Protein AF-A0A936N2N2-F1 (afdb_monomer_lite)

Foldseek 3Di:
DDDDDDDDDDPDDDDDPDDPVVVVVVVVLVVLLAADADPDQAAAEAQDPVCLVVCLVVLSVVLSVVCVVCVVPPVSSNVSSNNNSSSVPYYYDPPPDDD

Structure (mmCIF, N/CA/C/O backbone):
data_AF-A0A936N2N2-F1
#
_entry.id   AF-A0A936N2N2-F1
#
loop_
_atom_site.group_PDB
_atom_site.id
_atom_site.type_symbol
_atom_site.label_atom_id
_atom_site.label_alt_id
_atom_site.label_comp_id
_atom_site.label_asym_id
_atom_site.label_entity_id
_atom_site.label_seq_id
_atom_site.pdbx_PDB_ins_code
_atom_site.Cartn_x
_atom_site.Cartn_y
_atom_site.Cartn_z
_atom_site.occupancy
_atom_site.B_iso_or_equiv
_atom_site.auth_seq_id
_atom_site.auth_comp_id
_atom_site.auth_asym_id
_atom_site.auth_atom_id
_atom_site.pdbx_PDB_model_num
ATOM 1 N N . MET A 1 1 ? 35.231 64.728 -40.282 1.00 50.25 1 MET A N 1
ATOM 2 C CA . MET A 1 1 ? 33.875 64.257 -39.920 1.00 50.25 1 MET A CA 1
ATOM 3 C C . MET A 1 1 ? 33.633 62.917 -40.607 1.00 50.25 1 MET A C 1
ATOM 5 O O . MET A 1 1 ? 33.448 62.899 -41.817 1.00 50.25 1 MET A O 1
ATOM 9 N N . LYS A 1 2 ? 33.736 61.792 -39.890 1.00 46.88 2 LYS A N 1
ATOM 10 C CA . LYS A 1 2 ? 33.457 60.452 -40.438 1.00 46.88 2 LYS A CA 1
ATOM 11 C C . LYS A 1 2 ? 32.409 59.770 -39.563 1.00 46.88 2 LYS A C 1
ATOM 13 O O . LYS A 1 2 ? 32.463 59.867 -38.343 1.00 46.88 2 LYS A O 1
ATOM 18 N N . LYS A 1 3 ? 31.411 59.211 -40.245 1.00 56.25 3 LYS A N 1
ATOM 19 C CA . LYS A 1 3 ? 30.122 58.765 -39.719 1.00 56.25 3 LYS A CA 1
ATOM 20 C C . LYS A 1 3 ? 30.275 57.488 -38.893 1.00 56.25 3 LYS A C 1
ATOM 22 O O . LYS A 1 3 ? 31.058 56.608 -39.232 1.00 56.25 3 LYS A O 1
ATOM 27 N N . ILE A 1 4 ? 29.497 57.446 -37.821 1.00 61.16 4 ILE A N 1
ATOM 28 C CA . ILE A 1 4 ? 29.341 56.356 -36.863 1.00 61.16 4 ILE A CA 1
ATOM 29 C C . ILE A 1 4 ? 28.583 55.212 -37.549 1.00 61.16 4 ILE A C 1
ATOM 31 O O . ILE A 1 4 ? 27.570 55.466 -38.200 1.00 61.16 4 ILE A O 1
ATOM 35 N N . LEU A 1 5 ? 29.037 53.969 -37.383 1.00 57.31 5 LEU A N 1
ATOM 36 C CA . LEU A 1 5 ? 28.239 52.779 -37.684 1.00 57.31 5 LEU A CA 1
ATOM 37 C C . LEU A 1 5 ? 28.252 51.884 -36.439 1.00 57.31 5 LEU A C 1
ATOM 39 O O . LEU A 1 5 ? 29.257 51.253 -36.123 1.00 57.31 5 LEU A O 1
ATOM 43 N N . PHE A 1 6 ? 27.149 51.907 -35.692 1.00 57.81 6 PHE A N 1
ATOM 44 C CA . PHE A 1 6 ? 26.912 51.035 -34.544 1.00 57.81 6 PHE A CA 1
ATOM 45 C C . PHE A 1 6 ? 26.742 49.587 -35.030 1.00 57.81 6 PHE A C 1
ATOM 47 O O . PHE A 1 6 ? 25.885 49.354 -35.887 1.00 57.81 6 PHE A O 1
ATOM 54 N N . PRO A 1 7 ? 27.498 48.603 -34.512 1.00 57.31 7 PRO A N 1
ATOM 55 C CA . PRO A 1 7 ? 27.202 47.210 -34.791 1.00 57.31 7 PRO A CA 1
ATOM 56 C C . PRO A 1 7 ? 25.919 46.815 -34.055 1.00 57.31 7 PRO A C 1
ATOM 58 O O . PRO A 1 7 ? 25.748 47.063 -32.861 1.00 57.31 7 PRO A O 1
ATOM 61 N N . ALA A 1 8 ? 25.005 46.235 -34.827 1.00 55.09 8 ALA A N 1
ATOM 62 C CA . ALA A 1 8 ? 23.699 45.775 -34.408 1.00 55.09 8 ALA A CA 1
ATOM 63 C C . ALA A 1 8 ? 23.803 44.780 -33.244 1.00 55.09 8 ALA A C 1
ATOM 65 O O . ALA A 1 8 ? 24.435 43.728 -33.337 1.00 55.09 8 ALA A O 1
ATOM 66 N N . LEU A 1 9 ? 23.137 45.141 -32.152 1.00 54.41 9 LEU A N 1
ATOM 67 C CA . LEU A 1 9 ? 22.887 44.310 -30.989 1.00 54.41 9 LEU A CA 1
ATOM 68 C C . LEU A 1 9 ? 21.911 43.190 -31.391 1.00 54.41 9 LEU A C 1
ATOM 70 O O . LEU A 1 9 ? 20.700 43.392 -31.438 1.00 54.41 9 LEU A O 1
ATOM 74 N N . LEU A 1 10 ? 22.447 42.019 -31.728 1.00 56.75 10 LEU A N 1
ATOM 75 C CA . LEU A 1 10 ? 21.673 40.844 -32.121 1.00 56.75 10 LEU A CA 1
ATOM 76 C C . LEU A 1 10 ? 21.473 39.944 -30.891 1.00 56.75 10 LEU A C 1
ATOM 78 O O . LEU A 1 10 ? 22.195 38.974 -30.680 1.00 56.75 10 LEU A O 1
ATOM 82 N N . VAL A 1 11 ? 20.510 40.308 -30.038 1.00 62.00 11 VAL A N 1
ATOM 83 C CA . VAL A 1 11 ? 20.041 39.455 -28.933 1.00 62.00 11 VAL A CA 1
ATOM 84 C C . VAL A 1 11 ? 18.998 38.500 -29.507 1.00 62.00 11 VAL A C 1
ATOM 86 O O . VAL A 1 11 ? 17.807 38.800 -29.538 1.00 62.00 11 VAL A O 1
ATOM 89 N N . LEU A 1 12 ? 19.456 37.356 -30.015 1.00 57.81 12 LEU A N 1
ATOM 90 C CA . LEU A 1 12 ? 18.579 36.234 -30.344 1.00 57.81 12 LEU A CA 1
ATOM 91 C C . LEU A 1 12 ? 18.151 35.556 -29.039 1.00 57.81 12 LEU A C 1
ATOM 93 O O . LEU A 1 12 ? 18.916 34.851 -28.384 1.00 57.81 12 LEU A O 1
ATOM 97 N N . SER A 1 13 ? 16.905 35.810 -28.665 1.00 58.34 13 SER A N 1
ATOM 98 C CA . SER A 1 13 ? 16.163 35.151 -27.600 1.00 58.34 13 SER A CA 1
ATOM 99 C C . SER A 1 13 ? 15.947 33.665 -27.918 1.00 58.34 13 SER A C 1
ATOM 101 O O . SER A 1 13 ? 14.969 33.277 -28.551 1.00 58.34 13 SER A O 1
ATOM 103 N N . MET A 1 14 ? 16.846 32.804 -27.440 1.00 62.47 14 MET A N 1
ATOM 104 C CA . MET A 1 14 ? 16.624 31.356 -27.361 1.00 62.47 14 MET A CA 1
ATOM 105 C C . MET A 1 14 ? 16.337 30.958 -25.912 1.00 62.47 14 MET A C 1
ATOM 107 O O . MET A 1 14 ? 17.210 30.508 -25.177 1.00 62.47 14 MET A O 1
ATOM 111 N N . SER A 1 15 ? 15.090 31.127 -25.481 1.00 57.44 15 SER A N 1
ATOM 112 C CA . SER A 1 15 ? 14.633 30.612 -24.185 1.00 57.44 15 SER A CA 1
ATOM 113 C C . SER A 1 15 ? 13.142 30.280 -24.212 1.00 57.44 15 SER A C 1
ATOM 115 O O . SER A 1 15 ? 12.352 30.807 -23.439 1.00 57.44 15 SER A O 1
ATOM 117 N N . ALA A 1 16 ? 12.732 29.386 -25.117 1.00 58.12 16 ALA A N 1
ATOM 118 C CA . ALA A 1 16 ? 11.355 28.889 -25.141 1.00 58.12 16 ALA A CA 1
ATOM 119 C C . ALA A 1 16 ? 11.239 27.437 -25.637 1.00 58.12 16 ALA A C 1
ATOM 121 O O . ALA A 1 16 ? 10.413 27.145 -26.488 1.00 58.12 16 ALA A O 1
ATOM 122 N N . TYR A 1 17 ? 12.051 26.509 -25.125 1.00 56.59 17 TYR A N 1
ATOM 123 C CA . TYR A 1 17 ? 11.861 25.071 -25.383 1.00 56.59 17 TYR A CA 1
ATOM 124 C C . TYR A 1 17 ? 12.369 24.237 -24.197 1.00 56.59 17 TYR A C 1
ATOM 126 O O . TYR A 1 17 ? 13.435 23.642 -24.254 1.00 56.59 17 TYR A O 1
ATOM 134 N N . SER A 1 18 ? 11.665 24.255 -23.058 1.00 56.59 18 SER A N 1
ATOM 135 C CA . SER A 1 18 ? 11.958 23.329 -21.934 1.00 56.59 18 SER A CA 1
ATOM 136 C C . SER A 1 18 ? 10.827 23.168 -20.902 1.00 56.59 18 SER A C 1
ATOM 138 O O . SER A 1 18 ? 11.064 22.684 -19.796 1.00 56.59 18 SER A O 1
ATOM 140 N N . GLN A 1 19 ? 9.584 23.568 -21.207 1.00 56.97 19 GLN A N 1
ATOM 141 C CA . GLN A 1 19 ? 8.491 23.529 -20.217 1.00 56.97 19 GLN A CA 1
ATOM 142 C C . GLN A 1 19 ? 7.449 22.420 -20.449 1.00 56.97 19 GLN A C 1
ATOM 144 O O . GLN A 1 19 ? 6.707 22.084 -19.527 1.00 56.97 19 GLN A O 1
ATOM 149 N N . SER A 1 20 ? 7.400 21.805 -21.635 1.00 56.94 20 SER A N 1
ATOM 150 C CA . SER A 1 20 ? 6.437 20.738 -21.955 1.00 56.94 20 SER A CA 1
ATOM 151 C C . SER A 1 20 ? 6.832 19.372 -21.379 1.00 56.94 20 SER A C 1
ATOM 153 O O . SER A 1 20 ? 5.972 18.652 -20.875 1.00 56.94 20 SER A O 1
ATOM 155 N N . GLU A 1 21 ? 8.121 19.026 -21.385 1.00 56.72 21 GLU A N 1
ATOM 156 C CA . GLU A 1 21 ? 8.604 17.707 -20.944 1.00 56.72 21 GLU A CA 1
ATOM 157 C C . GLU A 1 21 ? 8.425 17.484 -19.436 1.00 56.72 21 GLU A C 1
ATOM 159 O O . GLU A 1 21 ? 7.984 16.415 -19.010 1.00 56.72 21 GLU A O 1
ATOM 164 N N . LYS A 1 22 ? 8.657 18.522 -18.620 1.00 57.28 22 LYS A N 1
ATOM 165 C CA . LYS A 1 22 ? 8.535 18.433 -17.154 1.00 57.28 22 LYS A CA 1
ATOM 166 C C . LYS A 1 22 ? 7.107 18.129 -16.693 1.00 57.28 22 LYS A C 1
ATOM 168 O O . LYS A 1 22 ? 6.920 17.318 -15.792 1.00 57.28 22 LYS A O 1
ATOM 173 N N . LYS A 1 23 ? 6.089 18.721 -17.332 1.00 59.97 23 LYS A N 1
ATOM 174 C CA . LYS A 1 23 ? 4.677 18.462 -16.986 1.00 59.97 23 LYS A CA 1
ATOM 175 C C . LYS A 1 23 ? 4.251 17.028 -17.300 1.00 59.97 23 LYS A C 1
ATOM 177 O O . LYS A 1 23 ? 3.463 16.455 -16.553 1.00 59.97 23 LYS A O 1
ATOM 182 N N . ASN A 1 24 ? 4.757 16.450 -18.389 1.00 59.09 24 ASN A N 1
ATOM 183 C CA . ASN A 1 24 ? 4.397 15.0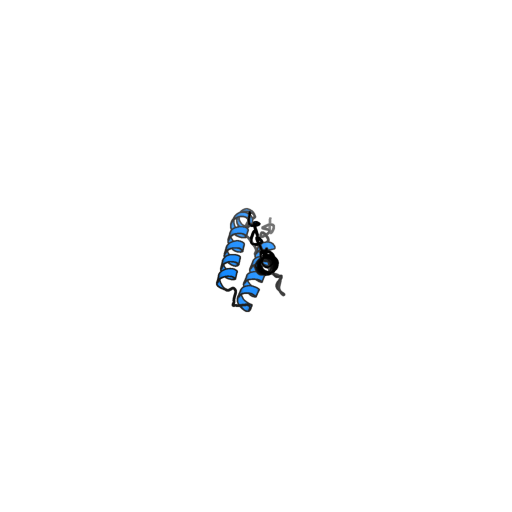89 -18.784 1.00 59.09 24 ASN A CA 1
ATOM 184 C C . ASN A 1 24 ? 5.057 14.050 -17.861 1.00 59.09 24 ASN A C 1
ATOM 186 O O . ASN A 1 24 ? 4.386 13.155 -17.356 1.00 59.09 24 ASN A O 1
ATOM 190 N N . GLN A 1 25 ? 6.339 14.239 -17.532 1.00 61.53 25 GLN A N 1
ATOM 191 C CA . GLN A 1 25 ? 7.044 13.380 -16.573 1.00 61.53 25 GLN A CA 1
ATOM 192 C C . GLN A 1 25 ? 6.430 13.434 -15.168 1.00 61.53 25 GLN A C 1
ATOM 194 O O . GLN A 1 25 ? 6.330 12.400 -14.511 1.00 61.53 25 GLN A O 1
ATOM 199 N N . GLN A 1 26 ? 5.973 14.610 -14.727 1.00 62.78 26 GLN A N 1
ATOM 200 C CA . GLN A 1 26 ? 5.299 14.759 -13.438 1.00 62.78 26 GLN A CA 1
ATOM 201 C C . GLN A 1 26 ? 3.950 14.023 -13.411 1.00 62.78 26 GLN A C 1
ATOM 203 O O . GLN A 1 26 ? 3.686 13.274 -12.478 1.00 62.78 26 GLN A O 1
ATOM 208 N N . LYS A 1 27 ? 3.143 14.129 -14.476 1.00 63.31 27 LYS A N 1
ATOM 209 C CA . LYS A 1 27 ? 1.864 13.406 -14.581 1.00 63.31 27 LYS A CA 1
ATOM 210 C C . LYS A 1 27 ? 2.042 11.881 -14.572 1.00 63.31 27 LYS A C 1
ATOM 212 O O . LYS A 1 27 ? 1.236 11.179 -13.972 1.00 63.31 27 LYS A O 1
ATOM 217 N N . ILE A 1 28 ? 3.090 11.374 -15.225 1.00 63.47 28 ILE A N 1
ATOM 218 C CA . ILE A 1 28 ? 3.420 9.939 -15.221 1.00 63.47 28 ILE A CA 1
ATOM 219 C C . ILE A 1 28 ? 3.886 9.496 -13.823 1.00 63.47 28 ILE A C 1
ATOM 221 O O . ILE A 1 28 ? 3.514 8.415 -13.372 1.00 63.47 28 ILE A O 1
ATOM 225 N N . GLN A 1 29 ? 4.653 10.333 -13.115 1.00 64.75 29 GLN A N 1
ATOM 226 C CA . GLN A 1 29 ? 5.052 10.058 -11.731 1.00 64.75 29 GLN A CA 1
ATOM 227 C C . GLN A 1 29 ? 3.878 10.079 -10.747 1.00 64.75 29 GLN A C 1
ATOM 229 O O . GLN A 1 29 ? 3.851 9.267 -9.832 1.00 64.75 29 GLN A O 1
ATOM 234 N N . ASP A 1 30 ? 2.893 10.954 -10.923 1.00 69.25 30 ASP A N 1
ATOM 235 C CA . ASP A 1 30 ? 1.733 10.987 -10.026 1.00 69.25 30 ASP A CA 1
ATOM 236 C C . ASP A 1 30 ? 0.815 9.763 -10.238 1.00 69.25 30 ASP A C 1
ATOM 238 O O . ASP A 1 30 ? 0.230 9.235 -9.287 1.00 69.25 30 ASP A O 1
ATOM 242 N N . ASP A 1 31 ? 0.746 9.237 -11.466 1.00 82.44 31 ASP A N 1
ATOM 243 C CA . ASP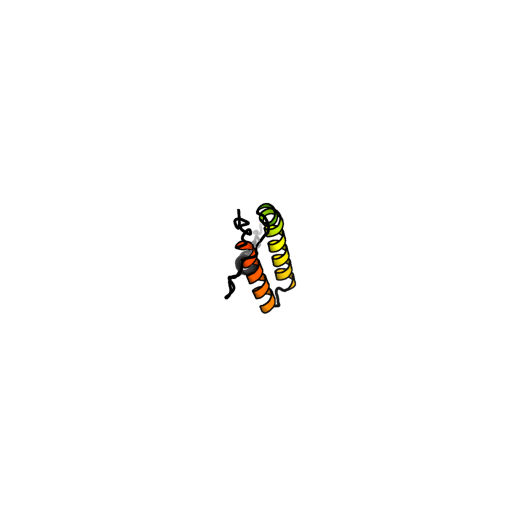 A 1 31 ? -0.074 8.062 -11.788 1.00 82.44 31 ASP A CA 1
ATOM 244 C C . ASP A 1 31 ? 0.440 6.772 -11.122 1.00 82.44 31 ASP A C 1
ATOM 246 O O . ASP A 1 31 ? -0.343 5.978 -10.593 1.00 82.44 31 ASP A O 1
ATOM 250 N N . ILE A 1 32 ? 1.761 6.567 -11.063 1.00 87.81 32 ILE A N 1
ATOM 251 C CA . ILE A 1 32 ? 2.346 5.345 -10.476 1.00 87.81 32 ILE A CA 1
ATOM 252 C C . ILE A 1 32 ? 2.122 5.221 -8.962 1.00 87.81 32 ILE A C 1
ATOM 254 O O . ILE A 1 32 ? 2.196 4.110 -8.440 1.00 87.81 32 ILE A O 1
ATOM 258 N N . PHE A 1 33 ? 1.830 6.320 -8.259 1.00 92.12 33 PHE A N 1
ATOM 259 C CA . PHE A 1 33 ? 1.518 6.308 -6.823 1.00 92.12 33 PHE A CA 1
ATOM 260 C C . PHE A 1 33 ? 0.025 6.167 -6.530 1.00 92.12 33 PHE A C 1
ATOM 262 O O . PHE A 1 33 ? -0.358 6.054 -5.366 1.00 92.12 33 PHE A O 1
ATOM 269 N N . THR A 1 34 ? -0.814 6.168 -7.565 1.00 93.19 34 THR A N 1
ATOM 270 C CA . THR A 1 34 ? -2.258 5.993 -7.417 1.00 93.1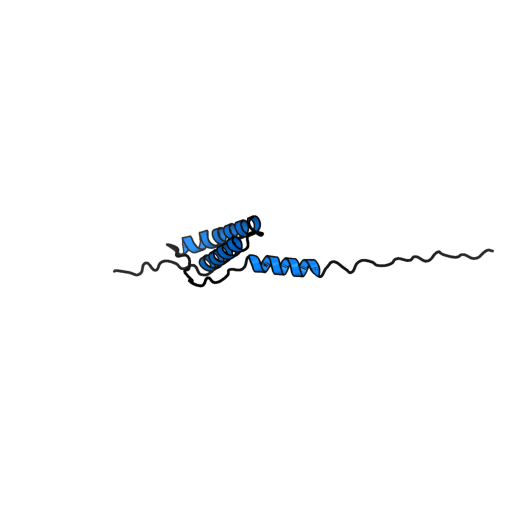9 34 THR A CA 1
ATOM 271 C C . THR A 1 34 ? -2.587 4.511 -7.248 1.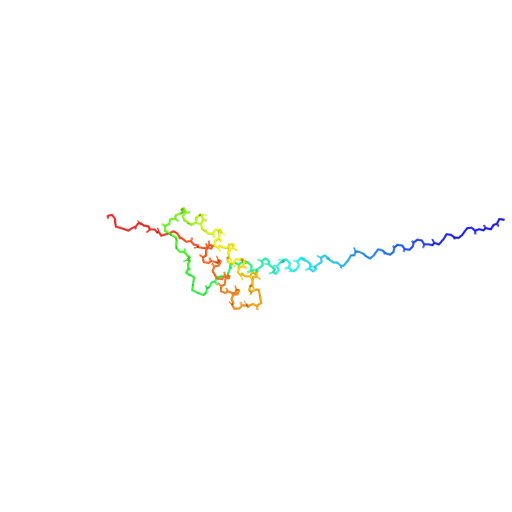00 93.19 34 THR A C 1
ATOM 273 O O . THR A 1 34 ? -2.092 3.662 -8.007 1.00 93.19 34 THR A O 1
ATOM 276 N N . GLY A 1 35 ? -3.434 4.204 -6.260 1.00 92.81 35 GLY A N 1
ATOM 277 C CA . GLY A 1 35 ? -3.917 2.856 -5.991 1.00 92.81 35 GLY A CA 1
ATOM 278 C C . GLY A 1 35 ? -4.612 2.243 -7.206 1.00 92.81 35 GLY A C 1
ATOM 279 O O . GLY A 1 35 ? -5.415 2.886 -7.881 1.00 92.81 35 GLY A O 1
ATOM 280 N N . LEU A 1 36 ? -4.305 0.980 -7.492 1.00 95.31 36 LEU A N 1
ATOM 281 C CA . LEU A 1 36 ? -4.949 0.213 -8.555 1.00 95.31 36 LEU A CA 1
ATOM 282 C C . LEU A 1 36 ? -5.894 -0.806 -7.910 1.00 95.31 36 LEU A C 1
ATOM 284 O O . LEU A 1 36 ? -5.509 -1.493 -6.971 1.00 95.31 36 LEU A O 1
ATOM 288 N N . LYS A 1 37 ? -7.133 -0.928 -8.389 1.00 95.00 37 LYS A N 1
ATOM 289 C CA . LYS A 1 37 ? -8.065 -1.927 -7.847 1.00 95.00 37 LYS A CA 1
ATOM 290 C C . LYS A 1 37 ? -7.656 -3.336 -8.314 1.00 95.00 37 LYS A C 1
ATOM 292 O O . LYS A 1 37 ? -7.567 -3.540 -9.526 1.00 95.00 37 LYS A O 1
ATOM 297 N N . PRO A 1 38 ? -7.416 -4.303 -7.408 1.00 94.31 38 PRO A N 1
ATOM 298 C CA . PRO A 1 38 ? -7.126 -5.681 -7.795 1.00 94.31 38 PRO A CA 1
ATOM 299 C C . PRO A 1 38 ? -8.397 -6.416 -8.249 1.00 94.31 38 PRO A C 1
ATOM 301 O O . PRO A 1 38 ? -9.513 -6.016 -7.915 1.00 94.31 38 PRO A O 1
ATOM 304 N N . GLU A 1 39 ? -8.221 -7.527 -8.970 1.00 93.38 39 GLU A N 1
ATOM 305 C CA . GLU A 1 39 ? -9.325 -8.397 -9.417 1.00 93.38 39 GLU A CA 1
ATOM 306 C C . GLU A 1 39 ? -10.119 -8.977 -8.238 1.00 93.38 39 GLU A C 1
ATOM 308 O O . GLU A 1 39 ? -11.344 -9.039 -8.289 1.00 93.38 39 GLU A O 1
ATOM 313 N N . ASN A 1 40 ? -9.417 -9.314 -7.149 1.00 92.94 40 ASN A N 1
ATOM 314 C CA . ASN A 1 40 ? -9.991 -9.755 -5.880 1.00 92.94 40 ASN A CA 1
ATOM 315 C C . ASN A 1 40 ? -9.837 -8.636 -4.831 1.00 92.94 40 ASN A C 1
ATOM 317 O O . ASN A 1 40 ? -8.794 -8.550 -4.173 1.00 92.94 40 ASN A O 1
ATOM 321 N N . PRO A 1 41 ? -10.824 -7.729 -4.696 1.00 90.38 41 PRO A N 1
ATOM 322 C CA . PRO A 1 41 ? -10.732 -6.567 -3.819 1.00 90.38 41 PRO A CA 1
ATOM 323 C C . PRO A 1 41 ? -10.911 -6.947 -2.347 1.00 90.38 41 PRO A C 1
ATOM 325 O O . PRO A 1 41 ? -12.015 -6.902 -1.812 1.00 90.38 41 PRO A O 1
ATOM 328 N N . THR A 1 42 ? -9.804 -7.270 -1.681 1.00 94.25 42 THR A N 1
ATOM 329 C CA . THR A 1 42 ? -9.779 -7.532 -0.235 1.00 94.25 42 THR A CA 1
ATOM 330 C C . THR A 1 42 ? -9.173 -6.337 0.505 1.00 94.25 42 THR A C 1
ATOM 332 O O . THR A 1 42 ? -7.944 -6.210 0.517 1.00 94.25 42 THR A O 1
ATOM 335 N N . PRO A 1 43 ? -9.974 -5.446 1.116 1.00 93.75 43 PRO A N 1
ATOM 336 C CA . PRO A 1 43 ? -9.444 -4.313 1.872 1.00 93.75 43 PRO A CA 1
ATOM 337 C C . PRO A 1 43 ? -8.635 -4.773 3.092 1.00 93.75 43 PRO A C 1
ATOM 339 O O . PRO A 1 43 ? -8.791 -5.895 3.580 1.00 93.75 43 PRO A O 1
ATOM 342 N N . VAL A 1 44 ? -7.749 -3.907 3.588 1.00 95.19 44 VAL A N 1
ATOM 343 C CA . VAL A 1 44 ? -7.091 -4.141 4.882 1.00 95.19 44 VAL A CA 1
ATOM 344 C C . VAL A 1 44 ? -8.118 -3.952 5.998 1.00 95.19 44 VAL A C 1
ATOM 346 O O . VAL A 1 44 ? -8.882 -2.991 5.979 1.00 95.19 44 VAL A O 1
ATOM 349 N N . VAL A 1 45 ? -8.131 -4.864 6.968 1.00 94.75 45 VAL A N 1
ATOM 350 C CA . VAL A 1 45 ? -9.001 -4.782 8.146 1.00 94.75 45 VAL A CA 1
ATOM 351 C C . VAL A 1 45 ? -8.158 -4.362 9.346 1.00 94.75 45 VAL A C 1
ATOM 353 O O . VAL A 1 45 ? -7.137 -4.987 9.633 1.00 94.75 45 VAL A O 1
ATOM 356 N N . PHE A 1 46 ? -8.573 -3.299 10.026 1.00 94.44 46 PHE A N 1
ATOM 357 C CA . PHE A 1 46 ? -7.970 -2.811 11.265 1.00 94.44 46 PHE A CA 1
ATOM 358 C C . PHE A 1 46 ? -8.811 -3.213 12.477 1.00 94.44 46 PHE A C 1
ATOM 360 O O . PHE A 1 46 ? -10.027 -3.372 12.371 1.00 94.44 46 PHE A O 1
ATOM 367 N N . ASN A 1 47 ? -8.178 -3.340 13.645 1.00 92.81 47 ASN A N 1
ATOM 368 C CA . ASN A 1 47 ? -8.881 -3.748 14.867 1.00 92.81 47 ASN A CA 1
ATOM 369 C C . ASN A 1 47 ? -9.676 -2.597 15.497 1.00 92.81 47 ASN A C 1
ATOM 371 O O . ASN A 1 47 ? -10.618 -2.827 16.253 1.00 92.81 47 ASN A O 1
ATOM 375 N N . SER A 1 48 ? -9.274 -1.354 15.221 1.00 94.06 48 SER A N 1
ATOM 376 C CA . SER A 1 48 ? -9.925 -0.152 15.729 1.00 94.06 48 SER A CA 1
ATOM 377 C C . SER A 1 48 ? -9.788 1.018 14.757 1.00 94.06 48 SER A C 1
ATOM 379 O O . SER A 1 48 ? -8.889 1.064 13.915 1.00 94.06 48 SER A O 1
ATOM 381 N N . GLU A 1 49 ? -10.674 1.997 14.922 1.00 93.56 49 GLU A N 1
ATOM 382 C CA . GLU A 1 49 ? -10.639 3.266 14.192 1.00 93.56 49 GLU A CA 1
ATOM 383 C C . GLU A 1 49 ? -9.358 4.063 14.493 1.00 93.56 49 GLU A C 1
ATOM 385 O O . GLU A 1 49 ? -8.765 4.674 13.607 1.00 93.56 49 GLU A O 1
ATOM 390 N N . GLU A 1 50 ? -8.874 4.018 15.738 1.00 93.38 50 GLU A N 1
ATOM 391 C CA . GLU A 1 50 ? -7.605 4.642 16.123 1.00 93.38 50 GLU A CA 1
ATOM 392 C C . GLU A 1 50 ? -6.423 4.016 15.369 1.00 93.38 50 GLU A C 1
ATOM 394 O O . GLU A 1 50 ? -5.562 4.726 14.846 1.00 93.38 50 GLU A O 1
ATOM 399 N N . GLU A 1 51 ? -6.391 2.684 15.268 1.00 93.62 51 GLU A N 1
ATOM 400 C CA . GLU A 1 51 ? -5.337 1.984 14.540 1.00 93.62 51 GLU A CA 1
ATOM 401 C C . GLU A 1 51 ? -5.342 2.362 13.054 1.00 93.62 51 GLU A C 1
ATOM 403 O O . GLU A 1 51 ? -4.277 2.635 12.488 1.00 93.62 51 GLU A O 1
ATOM 408 N N . LEU A 1 52 ? -6.529 2.421 12.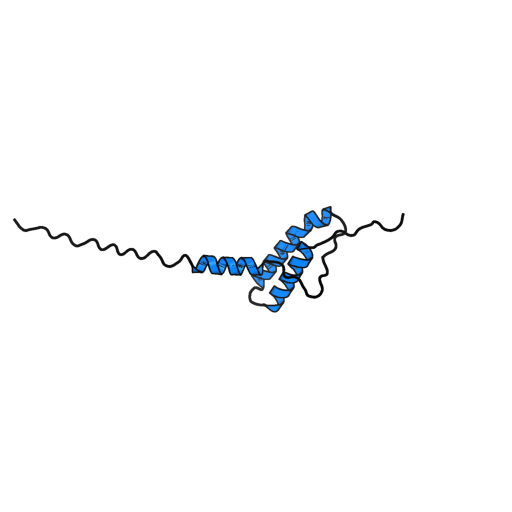444 1.00 93.31 52 LEU A N 1
ATOM 409 C CA . LEU A 1 52 ? -6.708 2.839 11.057 1.00 93.31 52 LEU A CA 1
ATOM 410 C C . LEU A 1 52 ? -6.151 4.251 10.843 1.00 93.31 52 LEU A C 1
ATOM 412 O O . LEU A 1 52 ? -5.295 4.444 9.975 1.00 93.31 52 LEU A O 1
ATOM 416 N N . ASN A 1 53 ? -6.572 5.219 11.658 1.00 93.12 53 ASN A N 1
ATOM 417 C CA . ASN A 1 53 ? -6.171 6.619 11.508 1.00 93.12 53 ASN A CA 1
ATOM 418 C C . ASN A 1 53 ? -4.669 6.835 11.744 1.00 93.12 53 ASN A C 1
ATOM 420 O O . ASN A 1 53 ? -4.035 7.604 11.019 1.00 93.12 53 ASN A O 1
ATOM 424 N N . ASN A 1 54 ? -4.071 6.097 12.681 1.00 94.62 54 ASN A N 1
ATOM 425 C CA . ASN A 1 54 ? -2.650 6.225 12.998 1.00 94.62 54 ASN A CA 1
ATOM 426 C C . ASN A 1 54 ? -1.737 5.518 11.985 1.00 94.62 54 ASN A C 1
ATOM 428 O O . ASN A 1 54 ? -0.630 5.987 11.713 1.00 94.62 54 ASN A O 1
ATOM 432 N N . LYS A 1 55 ? -2.159 4.373 11.428 1.00 94.50 55 LYS A N 1
ATOM 433 C CA . LYS A 1 55 ? -1.274 3.528 10.605 1.00 94.50 55 LYS A CA 1
ATOM 434 C C . LYS A 1 55 ? -1.491 3.682 9.105 1.00 94.50 55 LYS A C 1
ATOM 436 O O . LYS A 1 55 ? -0.530 3.488 8.359 1.00 94.50 55 LYS A O 1
ATOM 441 N N . LYS A 1 56 ? -2.699 4.023 8.642 1.00 94.75 56 LYS A N 1
ATOM 442 C CA . LYS A 1 56 ? -3.036 4.056 7.206 1.00 94.75 56 LYS A CA 1
ATOM 443 C C . LYS A 1 56 ? -2.083 4.944 6.406 1.00 94.75 56 LYS A C 1
ATOM 445 O O . LYS A 1 56 ? -1.477 4.469 5.449 1.00 94.75 56 LYS A O 1
ATOM 450 N N . ALA A 1 57 ? -1.903 6.197 6.826 1.00 94.69 57 ALA A N 1
ATOM 451 C CA . ALA A 1 57 ? -1.039 7.148 6.125 1.00 94.69 57 ALA A CA 1
ATOM 452 C C . ALA A 1 57 ? 0.421 6.668 6.073 1.00 94.69 57 ALA A C 1
ATOM 454 O O . ALA A 1 57 ? 1.029 6.639 5.005 1.00 94.69 57 ALA A O 1
ATOM 455 N N . PHE A 1 58 ? 0.956 6.201 7.205 1.00 96.00 58 PHE A N 1
ATOM 456 C CA . PHE A 1 58 ? 2.318 5.671 7.285 1.00 96.00 58 PHE A CA 1
ATOM 457 C C . PHE A 1 58 ? 2.531 4.460 6.365 1.00 96.00 58 PHE A C 1
ATOM 459 O O . PHE A 1 58 ? 3.545 4.372 5.671 1.00 96.00 58 PHE A O 1
ATOM 466 N N . LYS A 1 59 ? 1.570 3.528 6.324 1.00 96.31 59 LYS A N 1
ATOM 467 C CA . LYS A 1 59 ? 1.646 2.342 5.460 1.00 96.31 59 LYS A CA 1
ATOM 468 C C . LYS A 1 59 ? 1.628 2.720 3.981 1.00 96.31 59 LYS A C 1
ATOM 470 O O . LYS A 1 59 ? 2.462 2.212 3.236 1.00 96.31 59 LYS A O 1
ATOM 475 N N . ILE A 1 60 ? 0.747 3.636 3.579 1.00 96.19 60 ILE A N 1
ATOM 476 C CA . ILE A 1 60 ? 0.676 4.128 2.197 1.00 96.19 60 ILE A CA 1
ATOM 477 C C . ILE A 1 60 ? 1.993 4.803 1.791 1.00 96.19 60 ILE A C 1
ATOM 479 O O . ILE A 1 60 ? 2.534 4.484 0.734 1.00 96.19 60 ILE A O 1
ATOM 483 N N . GLU A 1 61 ? 2.556 5.676 2.627 1.00 96.69 61 GLU A N 1
ATOM 484 C CA . GLU A 1 61 ? 3.832 6.335 2.314 1.00 96.69 61 GLU A CA 1
ATOM 485 C C . GLU A 1 61 ? 5.000 5.346 2.224 1.00 96.69 61 GLU A C 1
ATOM 487 O O . GLU A 1 61 ? 5.827 5.441 1.316 1.00 96.69 61 GLU A O 1
ATOM 492 N N . ASN A 1 62 ? 5.036 4.330 3.091 1.00 97.56 62 ASN A N 1
ATOM 493 C CA . ASN A 1 62 ? 6.037 3.272 2.991 1.00 97.56 62 ASN A CA 1
ATOM 494 C C . ASN A 1 62 ? 5.917 2.484 1.674 1.00 97.56 62 ASN A C 1
ATOM 496 O O . ASN A 1 62 ? 6.925 2.174 1.044 1.00 97.56 62 ASN A O 1
ATOM 500 N N . ILE A 1 63 ? 4.694 2.202 1.219 1.00 97.38 63 ILE A N 1
ATOM 501 C CA . ILE A 1 63 ? 4.469 1.546 -0.076 1.00 97.38 63 ILE A CA 1
ATOM 502 C C . ILE A 1 63 ? 4.915 2.456 -1.230 1.00 97.38 63 ILE A C 1
ATOM 504 O O . ILE A 1 63 ? 5.570 1.985 -2.159 1.00 97.38 63 ILE A O 1
ATOM 508 N N . LYS A 1 64 ? 4.651 3.768 -1.163 1.00 96.38 64 LYS A N 1
ATOM 509 C CA . LYS A 1 64 ? 5.157 4.727 -2.162 1.00 96.38 64 LYS A CA 1
ATOM 510 C C . LYS A 1 64 ? 6.686 4.759 -2.206 1.00 96.38 64 LYS A C 1
ATOM 512 O O . LYS A 1 64 ? 7.249 4.813 -3.297 1.00 96.38 64 LYS A O 1
ATOM 517 N N . ASN A 1 65 ? 7.368 4.672 -1.062 1.00 96.62 65 ASN A N 1
ATOM 518 C CA . ASN A 1 65 ? 8.830 4.537 -1.023 1.00 96.62 65 ASN A CA 1
ATOM 519 C C . ASN A 1 65 ? 9.290 3.262 -1.739 1.00 96.62 65 ASN A C 1
ATOM 521 O O . ASN A 1 65 ? 10.169 3.327 -2.596 1.00 96.62 65 ASN A O 1
ATOM 525 N N . GLN A 1 66 ? 8.626 2.132 -1.485 1.00 96.94 66 GLN A N 1
ATOM 526 C CA . GLN A 1 66 ? 8.925 0.877 -2.179 1.00 96.94 66 GLN A CA 1
ATOM 527 C C . GLN A 1 66 ? 8.682 0.972 -3.692 1.00 96.94 66 GLN A C 1
ATOM 529 O O . GLN A 1 66 ? 9.449 0.395 -4.460 1.00 96.94 66 GLN A O 1
ATOM 534 N N . ILE A 1 67 ? 7.671 1.721 -4.147 1.00 95.81 67 ILE A N 1
ATOM 535 C CA . ILE A 1 67 ? 7.457 1.982 -5.580 1.00 95.81 67 ILE A CA 1
ATOM 536 C C . ILE A 1 67 ? 8.639 2.760 -6.167 1.00 95.81 67 ILE A C 1
ATOM 538 O O . ILE A 1 67 ? 9.121 2.395 -7.237 1.00 95.81 67 ILE A O 1
ATOM 542 N N . ARG A 1 68 ? 9.150 3.785 -5.469 1.00 94.44 68 ARG A N 1
ATOM 543 C CA . ARG A 1 68 ? 10.321 4.557 -5.932 1.00 94.44 68 ARG A CA 1
ATOM 544 C C . ARG A 1 68 ? 11.564 3.678 -6.060 1.00 94.44 68 ARG A C 1
ATOM 546 O O . ARG A 1 68 ? 12.263 3.759 -7.064 1.00 94.44 68 ARG A O 1
ATOM 553 N N . GLU A 1 69 ? 11.807 2.814 -5.079 1.00 96.31 69 GLU A N 1
ATOM 554 C CA . GLU A 1 69 ? 12.950 1.891 -5.074 1.00 96.31 69 GLU A CA 1
ATOM 555 C C . GLU A 1 69 ? 12.852 0.807 -6.155 1.00 96.31 69 GLU A C 1
ATOM 557 O O . GLU A 1 69 ? 13.869 0.300 -6.620 1.00 96.31 69 GLU A O 1
ATOM 562 N N . ASN A 1 70 ? 11.633 0.446 -6.562 1.00 95.69 70 ASN A N 1
ATOM 563 C CA . ASN A 1 70 ? 11.372 -0.657 -7.487 1.00 95.69 70 ASN A CA 1
ATOM 564 C C . ASN A 1 70 ? 10.741 -0.183 -8.803 1.00 95.69 70 ASN A C 1
ATOM 566 O O . ASN A 1 70 ? 10.073 -0.962 -9.472 1.00 95.69 70 ASN A O 1
ATOM 570 N N . ILE A 1 71 ? 10.964 1.076 -9.194 1.00 93.19 71 ILE A N 1
ATOM 571 C CA . ILE A 1 71 ? 10.295 1.726 -10.334 1.00 93.19 71 ILE A CA 1
ATOM 572 C C . ILE A 1 71 ? 10.426 0.959 -11.661 1.00 93.19 71 ILE A C 1
ATOM 574 O O . ILE A 1 71 ? 9.532 1.002 -12.501 1.00 93.19 71 ILE A O 1
ATOM 578 N N . ASN A 1 72 ? 11.528 0.224 -11.831 1.00 93.44 72 ASN A N 1
ATOM 579 C CA . ASN A 1 72 ? 11.823 -0.549 -13.038 1.00 93.44 72 ASN A CA 1
ATOM 580 C C . ASN A 1 72 ? 11.197 -1.957 -13.029 1.00 93.44 72 ASN A C 1
ATOM 582 O O . ASN A 1 72 ? 11.178 -2.625 -14.062 1.00 93.44 72 ASN A O 1
ATOM 586 N N . ASP A 1 73 ? 10.676 -2.417 -11.888 1.00 96.31 73 ASP A N 1
ATOM 587 C CA . ASP A 1 73 ? 9.984 -3.699 -11.750 1.00 96.31 73 ASP A CA 1
ATOM 588 C C . ASP A 1 73 ? 8.470 -3.483 -11.850 1.00 96.31 73 ASP A C 1
ATOM 590 O O . ASP A 1 73 ? 7.762 -3.246 -10.869 1.00 96.31 73 ASP A O 1
ATOM 594 N N . THR A 1 74 ? 7.964 -3.561 -13.079 1.00 93.88 74 THR A N 1
ATOM 595 C CA . THR A 1 74 ? 6.548 -3.308 -13.384 1.00 93.88 74 THR A CA 1
ATOM 596 C C . THR A 1 74 ? 5.593 -4.248 -12.646 1.00 93.88 74 THR A C 1
ATOM 598 O O . THR A 1 74 ? 4.516 -3.816 -12.226 1.00 93.88 74 THR A O 1
ATOM 601 N N . ALA A 1 75 ? 5.975 -5.513 -12.442 1.00 95.62 75 ALA A N 1
ATOM 602 C CA . ALA A 1 75 ? 5.158 -6.485 -11.726 1.00 95.62 75 ALA A CA 1
ATOM 603 C C . ALA A 1 75 ? 5.068 -6.117 -10.241 1.00 95.62 75 ALA A C 1
ATOM 605 O O . ALA A 1 75 ? 3.972 -6.074 -9.674 1.00 95.62 75 ALA A O 1
ATOM 606 N N . LYS A 1 76 ? 6.201 -5.766 -9.628 1.00 96.69 76 LYS A N 1
ATOM 607 C CA . LYS A 1 76 ? 6.246 -5.334 -8.229 1.00 96.69 76 LYS A CA 1
ATOM 608 C C . LYS A 1 76 ? 5.530 -4.006 -8.011 1.00 96.69 76 LYS A C 1
ATOM 610 O O . LYS A 1 76 ? 4.732 -3.908 -7.083 1.00 96.69 76 LYS A O 1
ATOM 615 N N . VAL A 1 77 ? 5.723 -3.015 -8.885 1.00 95.69 77 VAL A N 1
ATOM 616 C CA . VAL A 1 77 ? 4.984 -1.739 -8.830 1.00 95.69 77 VAL A CA 1
ATOM 617 C C . VAL A 1 77 ? 3.479 -1.982 -8.910 1.00 95.69 77 VAL A C 1
ATOM 619 O O . VAL A 1 77 ? 2.726 -1.393 -8.138 1.00 95.69 77 VAL A O 1
ATOM 622 N N . ARG A 1 78 ? 3.021 -2.889 -9.780 1.00 95.50 78 ARG A N 1
ATOM 623 C CA . ARG A 1 78 ? 1.599 -3.245 -9.875 1.00 95.50 78 ARG A CA 1
ATOM 624 C C . ARG A 1 78 ? 1.057 -3.816 -8.564 1.00 95.50 78 ARG A C 1
ATOM 626 O O . ARG A 1 78 ? 0.002 -3.377 -8.112 1.00 95.50 78 ARG A O 1
ATOM 633 N N . LEU A 1 79 ? 1.782 -4.746 -7.940 1.00 96.25 79 LEU A N 1
ATOM 634 C CA . LEU A 1 79 ? 1.403 -5.316 -6.641 1.00 96.25 79 LEU A CA 1
ATOM 635 C C . LEU A 1 79 ? 1.374 -4.252 -5.536 1.00 96.25 79 LEU A C 1
ATOM 637 O O . LEU A 1 79 ? 0.437 -4.212 -4.743 1.00 96.25 79 LEU A O 1
ATOM 641 N N . LEU A 1 80 ? 2.354 -3.349 -5.513 1.00 97.44 80 LEU A N 1
ATOM 642 C CA . LEU A 1 80 ? 2.399 -2.247 -4.551 1.00 97.44 80 LEU A CA 1
ATOM 643 C C . LEU A 1 80 ? 1.232 -1.269 -4.754 1.00 97.44 80 LEU A C 1
ATOM 645 O O . LEU A 1 80 ? 0.618 -0.840 -3.782 1.00 97.44 80 LEU A O 1
ATOM 649 N N . ARG A 1 81 ? 0.853 -0.971 -6.001 1.00 96.75 81 ARG A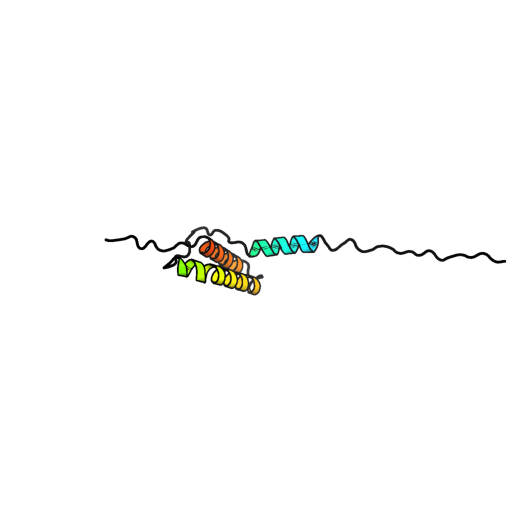 N 1
ATOM 650 C CA . ARG A 1 81 ? -0.342 -0.164 -6.305 1.00 96.75 81 ARG A CA 1
ATOM 651 C C . ARG A 1 81 ? -1.638 -0.854 -5.873 1.00 96.75 81 ARG A C 1
ATOM 653 O O . ARG A 1 81 ? -2.547 -0.166 -5.411 1.00 96.75 81 ARG A O 1
ATOM 660 N N . TYR A 1 82 ? -1.732 -2.182 -5.978 1.00 97.56 82 TYR A N 1
ATOM 661 C CA . TYR A 1 82 ? -2.850 -2.929 -5.386 1.00 97.56 82 TYR A CA 1
ATOM 662 C C . TYR A 1 82 ? -2.887 -2.763 -3.870 1.00 97.56 82 TYR A C 1
ATOM 664 O O . TYR A 1 82 ? -3.951 -2.525 -3.302 1.00 97.56 82 TYR A O 1
ATOM 672 N N . GLU A 1 83 ? -1.732 -2.826 -3.214 1.00 96.94 83 GLU A N 1
ATOM 673 C CA . GLU A 1 83 ? -1.648 -2.656 -1.767 1.00 96.94 83 GLU A CA 1
ATOM 674 C C . GLU A 1 83 ? -2.076 -1.248 -1.324 1.00 96.94 83 GLU A C 1
ATOM 676 O O . GLU A 1 83 ? -2.838 -1.127 -0.364 1.00 96.94 83 GLU A O 1
ATOM 681 N N . ILE A 1 84 ? -1.693 -0.194 -2.061 1.00 96.94 84 ILE A N 1
ATOM 682 C CA . ILE A 1 84 ? -2.197 1.173 -1.824 1.00 96.94 84 ILE A CA 1
ATOM 683 C C . ILE A 1 84 ? -3.728 1.180 -1.831 1.00 96.94 84 ILE A C 1
ATOM 685 O O . ILE A 1 84 ? -4.332 1.647 -0.868 1.00 96.94 84 ILE A O 1
ATOM 689 N N . TRP A 1 85 ? -4.356 0.587 -2.853 1.00 97.25 85 TRP A N 1
ATOM 690 C CA . TRP A 1 85 ? -5.817 0.529 -2.945 1.00 97.25 85 TRP A CA 1
ATOM 691 C C . TRP A 1 85 ? -6.446 -0.192 -1.743 1.00 97.25 85 TRP A C 1
ATOM 693 O O . TRP A 1 85 ? -7.460 0.260 -1.205 1.00 97.25 85 TRP A O 1
ATOM 703 N N . ARG A 1 86 ? -5.837 -1.290 -1.274 1.00 96.88 86 ARG A N 1
ATOM 704 C CA . ARG A 1 86 ? -6.328 -2.047 -0.108 1.00 96.88 86 ARG A CA 1
ATOM 705 C C . ARG A 1 86 ? -6.280 -1.226 1.182 1.00 96.88 86 ARG A C 1
ATOM 707 O O . ARG A 1 86 ? -7.190 -1.356 2.000 1.00 96.88 86 ARG A O 1
ATOM 714 N N . PHE A 1 87 ? -5.258 -0.387 1.363 1.00 96.44 87 PHE A N 1
ATOM 715 C CA . PHE A 1 87 ? -5.171 0.542 2.497 1.00 96.44 87 PHE A CA 1
ATOM 716 C C . PHE A 1 87 ? -6.101 1.753 2.339 1.00 96.44 87 PHE A C 1
ATOM 718 O O . PHE A 1 87 ? -6.699 2.197 3.320 1.00 96.44 87 PHE A O 1
ATOM 725 N N . GLU A 1 88 ? -6.266 2.289 1.128 1.00 95.38 88 GLU A N 1
ATOM 726 C CA . GLU A 1 88 ? -7.201 3.387 0.836 1.00 95.38 88 GLU A CA 1
ATOM 727 C C . GLU A 1 88 ? -8.644 3.011 1.176 1.00 95.38 88 GLU A C 1
ATOM 729 O O . GLU A 1 88 ? -9.363 3.829 1.754 1.00 95.38 88 GLU A O 1
ATOM 734 N N . ASN A 1 89 ? -9.013 1.760 0.902 1.00 96.44 89 ASN A N 1
ATOM 735 C CA . ASN A 1 89 ? -10.334 1.185 1.154 1.00 96.44 89 ASN A CA 1
ATOM 736 C C . ASN A 1 89 ? -10.389 0.365 2.453 1.00 96.44 89 ASN A C 1
ATOM 738 O O . ASN A 1 89 ? -11.280 -0.466 2.612 1.00 96.44 89 ASN A O 1
ATOM 742 N N . ALA A 1 90 ? -9.423 0.549 3.357 1.00 95.25 90 ALA A N 1
ATOM 743 C CA . ALA A 1 90 ? -9.375 -0.199 4.603 1.00 95.25 90 ALA A CA 1
ATOM 744 C C . ALA A 1 90 ? -10.626 0.021 5.467 1.00 95.25 90 ALA A C 1
ATOM 746 O O . ALA A 1 90 ? -11.194 1.114 5.486 1.00 95.25 90 ALA A O 1
ATOM 747 N N . ILE A 1 91 ? -11.008 -1.019 6.205 1.00 94.44 91 ILE A N 1
ATOM 748 C CA . ILE A 1 91 ? -12.188 -1.055 7.075 1.00 94.44 91 ILE A CA 1
ATOM 749 C C . ILE A 1 91 ? -11.788 -1.392 8.513 1.00 94.44 91 ILE A C 1
ATOM 751 O O . ILE A 1 91 ? -10.719 -1.956 8.751 1.00 94.44 91 ILE A O 1
ATOM 755 N N . VAL A 1 92 ? -12.650 -1.071 9.474 1.00 94.81 92 VAL A N 1
ATOM 756 C CA . VAL A 1 92 ? -12.497 -1.494 10.873 1.00 94.81 92 VAL A CA 1
ATOM 757 C C . VAL A 1 92 ? -13.334 -2.745 11.105 1.00 94.81 92 VAL A C 1
ATOM 759 O O . VAL A 1 92 ? -14.438 -2.869 10.577 1.00 94.81 92 VAL A O 1
ATOM 762 N N . GLN A 1 93 ? -12.805 -3.691 11.876 1.00 92.25 93 GLN A N 1
ATOM 763 C CA . GLN A 1 93 ? -13.548 -4.871 12.287 1.00 92.25 93 GLN A CA 1
ATOM 764 C C . GLN A 1 93 ? -14.749 -4.458 13.150 1.00 92.25 93 GLN A C 1
ATOM 766 O O . GLN A 1 93 ? -14.591 -3.945 14.259 1.00 92.25 93 GLN A O 1
ATOM 771 N N . ASP A 1 94 ? -15.959 -4.724 12.662 1.00 80.75 94 ASP A N 1
ATOM 772 C CA . ASP A 1 94 ? -17.174 -4.548 13.447 1.00 80.75 94 ASP A CA 1
ATOM 773 C C . ASP A 1 94 ? -17.227 -5.610 14.554 1.00 80.75 94 ASP A C 1
ATOM 775 O O . ASP A 1 94 ? -17.723 -6.720 14.365 1.00 80.75 94 ASP A O 1
ATOM 779 N N . ASN A 1 95 ? -16.771 -5.263 15.758 1.00 65.25 95 ASN A N 1
ATOM 780 C CA . ASN A 1 95 ? -16.936 -6.089 16.965 1.00 65.25 95 ASN A CA 1
ATOM 781 C C . ASN A 1 95 ? -18.390 -6.103 17.489 1.00 65.25 95 ASN A C 1
ATOM 783 O O . ASN A 1 95 ? -18.639 -6.231 18.687 1.00 65.25 95 ASN A O 1
ATOM 787 N N . LYS A 1 96 ? -19.380 -5.975 16.602 1.00 58.28 96 LYS A N 1
ATOM 788 C CA . LYS A 1 96 ? -20.795 -6.177 16.922 1.00 58.28 96 LYS A CA 1
ATOM 789 C C . LYS A 1 96 ? -21.178 -7.621 16.609 1.00 58.28 96 LYS A C 1
ATOM 791 O O . LYS A 1 96 ? -21.939 -7.874 15.684 1.00 58.28 96 LYS A O 1
ATOM 796 N N . SER A 1 97 ? -20.669 -8.576 17.383 1.00 50.47 97 SER A N 1
ATOM 797 C CA . SER A 1 97 ? -21.245 -9.923 17.405 1.00 50.47 97 SER A CA 1
ATOM 798 C C . SER A 1 97 ? -21.198 -10.512 18.810 1.00 50.47 97 SER A C 1
ATOM 800 O O . SER A 1 97 ? -20.128 -10.662 19.392 1.00 50.47 97 SER A O 1
ATOM 802 N N . ASN A 1 98 ? -22.391 -10.886 19.280 1.00 48.56 98 ASN A N 1
ATOM 803 C CA . ASN A 1 98 ? -22.752 -11.603 20.508 1.00 48.56 98 ASN A CA 1
ATOM 804 C C . ASN A 1 98 ? -22.722 -10.798 21.814 1.00 48.56 98 ASN A C 1
ATOM 806 O O . ASN A 1 98 ? -21.811 -10.915 22.631 1.00 48.56 98 ASN A O 1
ATOM 810 N N . LYS A 1 99 ? -23.800 -10.033 22.015 1.00 42.94 99 LYS A N 1
ATOM 811 C CA . LYS A 1 99 ? -24.363 -9.807 23.348 1.00 42.94 99 LYS A CA 1
ATOM 812 C C . LYS A 1 99 ? -25.446 -10.850 23.603 1.00 42.94 99 LYS A C 1
ATOM 814 O O . LYS A 1 99 ? -26.131 -11.189 22.612 1.00 42.94 99 LYS A O 1
#

pLDDT: mean 81.51, std 18.02, range [42.94, 97.56]

Radius of gyration: 26.88 Å; chains: 1; bounding box: 58×76×64 Å

Sequence (99 aa):
MKKILFPALLVLSMSAYSQSEKKNQQKIQDDIFTGLKPENPTPVVFNSEEELNNKKAFKIENIKNQIRENINDTAKVRLLRYEIWRFENAIVQDNKSNK

Secondary structure (DSSP, 8-state):
-----PPP--------SSSHHHHHHHHHHHHHTS----SS----EESSHHHHHHHHHHHHHHHHHHHHHTTT-HHHHHHHHHHHHHHHT-EE-------